Protein AF-A0A933YNQ6-F1 (afdb_monomer_lite)

Radius of gyration: 13.82 Å; chains: 1; bounding box: 35×33×39 Å

Structure (mmCIF, N/CA/C/O backbone):
data_AF-A0A933YNQ6-F1
#
_entry.id   AF-A0A933YNQ6-F1
#
loop_
_atom_site.group_PDB
_atom_site.id
_atom_site.type_symbol
_atom_site.label_atom_id
_atom_site.label_alt_id
_atom_site.label_comp_id
_atom_site.label_asym_id
_atom_site.label_entity_id
_atom_site.label_seq_id
_atom_site.pdbx_PDB_ins_code
_atom_site.Cartn_x
_atom_site.Cartn_y
_atom_site.Cartn_z
_atom_site.occupancy
_atom_site.B_iso_or_equiv
_atom_site.auth_seq_id
_atom_site.auth_comp_id
_atom_site.auth_asym_id
_atom_site.auth_atom_id
_atom_site.pdbx_PDB_model_num
ATOM 1 N N . ILE A 1 1 ? -1.534 -8.046 -1.334 1.00 86.62 1 ILE A N 1
ATOM 2 C CA . ILE A 1 1 ? -1.787 -6.796 -0.576 1.00 86.62 1 ILE A CA 1
ATOM 3 C C . ILE A 1 1 ? -3.037 -6.068 -1.075 1.00 86.62 1 ILE A C 1
ATOM 5 O O . ILE A 1 1 ? -3.827 -5.655 -0.241 1.00 86.62 1 ILE A O 1
ATOM 9 N N . ASP A 1 2 ? -3.279 -6.012 -2.388 1.00 90.94 2 ASP A N 1
ATOM 10 C CA . ASP A 1 2 ? -4.450 -5.352 -2.991 1.00 90.94 2 ASP A CA 1
ATOM 11 C C . ASP A 1 2 ? -5.809 -5.727 -2.356 1.00 90.94 2 ASP A C 1
ATOM 13 O O . ASP A 1 2 ? -6.580 -4.857 -1.956 1.00 90.94 2 ASP A O 1
ATOM 17 N N . GLY A 1 3 ? -6.061 -7.020 -2.118 1.00 95.12 3 GLY A N 1
ATOM 18 C CA . GLY A 1 3 ? -7.279 -7.464 -1.425 1.00 95.12 3 GLY A CA 1
ATOM 19 C C . GLY A 1 3 ? -7.459 -6.884 -0.011 1.00 95.12 3 GLY A C 1
ATOM 20 O O . GLY A 1 3 ? -8.581 -6.583 0.389 1.00 95.12 3 GLY A O 1
ATOM 21 N N . PHE A 1 4 ? -6.370 -6.664 0.738 1.00 96.69 4 PHE A N 1
ATOM 22 C CA . PHE A 1 4 ? -6.434 -6.017 2.055 1.00 96.69 4 PHE A CA 1
ATOM 23 C C . PHE A 1 4 ? -6.712 -4.518 1.941 1.00 96.69 4 PHE A C 1
ATOM 25 O O . PHE A 1 4 ? -7.497 -3.997 2.728 1.00 96.69 4 PHE A O 1
ATOM 32 N N . CYS A 1 5 ? -6.129 -3.842 0.948 1.00 95.88 5 CYS A N 1
ATOM 33 C CA . CYS A 1 5 ? -6.440 -2.443 0.650 1.00 95.88 5 CYS A CA 1
ATOM 34 C C . CYS A 1 5 ? -7.922 -2.276 0.288 1.00 95.88 5 CYS A C 1
ATOM 36 O O . CYS A 1 5 ? -8.602 -1.423 0.850 1.00 95.88 5 CYS A O 1
ATOM 38 N N . SER A 1 6 ? -8.451 -3.161 -0.564 1.00 95.19 6 SER A N 1
ATOM 39 C CA . SER A 1 6 ? -9.876 -3.192 -0.914 1.00 95.19 6 SER A CA 1
ATOM 40 C C . SER A 1 6 ? -10.769 -3.397 0.314 1.00 95.19 6 SER A C 1
ATOM 42 O O . SER A 1 6 ? -11.750 -2.675 0.499 1.00 95.19 6 SER A O 1
ATOM 44 N N . LEU A 1 7 ? -10.415 -4.340 1.195 1.00 97.44 7 LEU A N 1
ATOM 45 C CA . LEU A 1 7 ? -11.134 -4.563 2.451 1.00 97.44 7 LEU A CA 1
ATOM 46 C C . LEU A 1 7 ? -11.092 -3.325 3.359 1.00 97.44 7 LEU A C 1
ATOM 48 O O . LEU A 1 7 ? -12.121 -2.955 3.918 1.00 97.44 7 LEU A O 1
ATOM 52 N N . ALA A 1 8 ? -9.941 -2.665 3.483 1.00 97.44 8 ALA A N 1
ATOM 53 C CA . ALA A 1 8 ? -9.791 -1.462 4.296 1.00 97.44 8 ALA A CA 1
ATOM 54 C C . ALA A 1 8 ? -10.621 -0.284 3.761 1.00 97.44 8 ALA A C 1
ATOM 56 O O . ALA A 1 8 ? -11.303 0.391 4.534 1.00 97.44 8 ALA A O 1
ATOM 57 N N . SER A 1 9 ? -10.661 -0.091 2.439 1.00 95.12 9 SER A N 1
ATOM 58 C CA . SER A 1 9 ? -11.537 0.896 1.796 1.00 95.12 9 SER A CA 1
ATOM 59 C C . SER A 1 9 ? -13.027 0.611 2.018 1.00 95.12 9 SER A C 1
ATOM 61 O O . SER A 1 9 ? -13.819 1.545 2.147 1.00 95.12 9 SER A O 1
ATOM 63 N N . LEU A 1 10 ? -13.439 -0.660 2.066 1.00 96.94 10 LEU A N 1
ATOM 64 C CA . LEU A 1 10 ? -14.820 -1.033 2.396 1.00 96.94 10 LEU A CA 1
ATOM 65 C C . LEU A 1 10 ? -15.123 -0.823 3.885 1.00 96.94 10 LEU A C 1
ATOM 67 O O . LEU A 1 10 ? -16.171 -0.279 4.225 1.00 96.94 10 LEU A O 1
ATOM 71 N N . ALA A 1 11 ? -14.195 -1.199 4.763 1.00 97.88 11 ALA A N 1
ATOM 72 C CA . ALA A 1 11 ? -14.315 -1.068 6.212 1.00 97.88 11 ALA A CA 1
ATOM 73 C C . ALA A 1 11 ? -14.481 0.397 6.656 1.00 97.88 11 ALA A C 1
ATOM 75 O O . ALA A 1 11 ? -15.331 0.695 7.498 1.00 97.88 11 ALA A O 1
ATOM 76 N N . GLN A 1 12 ? -13.769 1.333 6.017 1.00 96.44 12 GLN A N 1
ATOM 77 C CA . GLN A 1 12 ? -13.923 2.769 6.285 1.00 96.44 12 GLN A CA 1
ATOM 78 C C . GLN A 1 12 ? -15.364 3.259 6.086 1.00 96.44 12 GLN A C 1
ATOM 80 O O . GLN A 1 12 ? -15.834 4.107 6.843 1.00 96.44 12 GLN A O 1
ATOM 85 N N . ARG A 1 13 ? -16.103 2.698 5.117 1.00 96.44 13 ARG A N 1
ATOM 86 C CA . ARG A 1 13 ? -17.500 3.089 4.832 1.00 96.44 13 ARG A CA 1
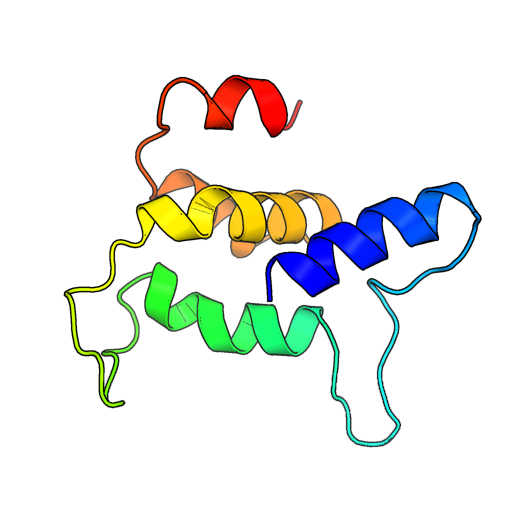ATOM 87 C C . ARG A 1 13 ? -18.465 2.730 5.958 1.00 96.44 13 ARG A C 1
ATOM 89 O O . ARG A 1 13 ? -19.560 3.279 6.011 1.00 96.44 13 ARG A O 1
ATOM 96 N N . VAL A 1 14 ? -18.060 1.824 6.843 1.00 97.88 14 VAL A N 1
ATOM 97 C CA . VAL A 1 14 ? -18.823 1.406 8.024 1.00 97.88 14 VAL A CA 1
ATOM 98 C C . VAL A 1 14 ? -18.141 1.830 9.330 1.00 97.88 14 VAL A C 1
ATOM 100 O O . VAL A 1 14 ? -18.470 1.311 10.391 1.00 97.88 14 VAL A O 1
ATOM 103 N N . GLY A 1 15 ? -17.202 2.783 9.268 1.00 97.62 15 GLY A N 1
ATOM 104 C CA . GLY A 1 15 ? -16.537 3.353 10.444 1.00 97.62 15 GLY A CA 1
ATOM 105 C C . GLY A 1 15 ? -15.446 2.474 11.061 1.00 97.62 15 GLY A C 1
ATOM 106 O O . GLY A 1 15 ? -15.047 2.717 12.196 1.00 97.62 15 GLY A O 1
ATOM 107 N N . VAL A 1 16 ? -14.957 1.460 10.340 1.00 98.25 16 VAL A N 1
ATOM 108 C CA . VAL A 1 16 ? -13.866 0.590 10.798 1.00 98.25 16 VAL A CA 1
ATOM 109 C C . VAL A 1 16 ? -12.552 1.024 10.145 1.00 98.25 16 VAL A C 1
ATOM 111 O O . VAL A 1 16 ? -12.417 0.999 8.922 1.00 98.25 16 VAL A O 1
ATOM 114 N N . ASP A 1 17 ? -11.564 1.393 10.962 1.00 97.69 17 ASP A N 1
ATOM 115 C CA . ASP A 1 17 ? -10.243 1.826 10.495 1.00 97.69 17 ASP A CA 1
ATOM 116 C C . ASP A 1 17 ? -9.247 0.659 10.438 1.00 97.69 17 ASP A C 1
ATOM 118 O O . ASP A 1 17 ? -8.549 0.352 11.403 1.00 97.69 17 ASP A O 1
ATOM 122 N N . LEU A 1 18 ? -9.186 -0.006 9.283 1.00 97.75 18 LEU A N 1
ATOM 123 C CA . LEU A 1 18 ? -8.179 -1.038 9.012 1.00 97.75 18 LEU A CA 1
ATOM 124 C C . LEU A 1 18 ? -6.871 -0.474 8.448 1.00 97.75 18 LEU A C 1
ATOM 126 O O . LEU A 1 18 ? -5.873 -1.191 8.407 1.00 97.75 18 LEU A O 1
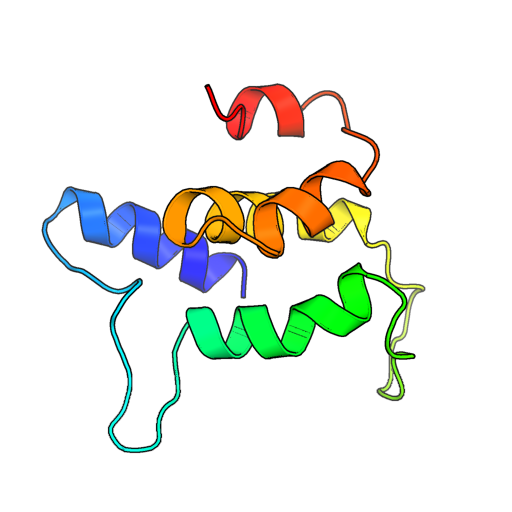ATOM 130 N N . TRP A 1 19 ? -6.855 0.784 8.007 1.00 97.56 19 TRP A N 1
ATOM 131 C CA . TRP A 1 19 ? -5.658 1.390 7.430 1.00 97.56 19 TRP A CA 1
ATOM 132 C C . TRP A 1 19 ? -4.614 1.699 8.497 1.00 97.56 19 TRP A C 1
ATOM 134 O O . TRP A 1 19 ? -3.430 1.441 8.277 1.00 97.56 19 TRP A O 1
ATOM 144 N N . ASN A 1 20 ? -5.057 2.185 9.659 1.00 96.88 20 ASN A N 1
ATOM 145 C CA . ASN A 1 20 ? -4.184 2.470 10.801 1.00 96.88 20 ASN A CA 1
ATOM 146 C C . ASN A 1 20 ? -4.108 1.317 11.813 1.00 96.88 20 ASN A C 1
ATOM 148 O O . ASN A 1 20 ? -3.433 1.438 12.835 1.00 96.88 20 ASN A O 1
ATOM 152 N N . PHE A 1 21 ? -4.780 0.194 11.546 1.00 97.81 21 PHE A N 1
ATOM 153 C CA . PHE A 1 21 ? -4.692 -0.985 12.396 1.00 97.81 21 PHE A CA 1
ATOM 154 C C . PHE A 1 21 ? -3.290 -1.605 12.341 1.00 97.81 21 PHE A C 1
ATOM 156 O O . PHE A 1 21 ? -2.730 -1.843 11.265 1.00 97.81 21 PHE A O 1
ATOM 163 N N . SER A 1 22 ? -2.751 -1.932 13.514 1.00 97.75 22 SER A N 1
ATOM 164 C CA . SER A 1 22 ? -1.512 -2.685 13.665 1.00 97.75 22 SER A CA 1
ATOM 165 C C . SER A 1 22 ? -1.647 -3.750 14.750 1.00 97.75 22 SER A C 1
ATOM 167 O O . SER A 1 22 ? -2.335 -3.570 15.758 1.00 97.75 22 SER A O 1
ATOM 169 N N . THR A 1 23 ? -0.997 -4.893 14.541 1.00 97.69 23 THR A N 1
ATOM 170 C CA . THR A 1 23 ? -0.855 -5.910 15.588 1.00 97.69 23 THR A CA 1
ATOM 171 C C . THR A 1 23 ? 0.161 -5.460 16.639 1.00 97.69 23 THR A C 1
ATOM 173 O O . THR A 1 23 ? 0.969 -4.563 16.402 1.00 97.69 23 THR A O 1
ATOM 176 N N . SER A 1 24 ? 0.173 -6.117 17.802 1.00 97.62 24 SER A N 1
ATOM 177 C CA . SER A 1 24 ? 1.123 -5.809 18.883 1.00 97.62 24 SER A CA 1
ATOM 178 C C . SER A 1 24 ? 2.594 -5.983 18.487 1.00 97.62 24 SER A C 1
ATOM 180 O O . SER A 1 24 ? 3.465 -5.394 19.117 1.00 97.62 24 SER A O 1
ATOM 182 N N . ASP A 1 25 ? 2.877 -6.780 17.454 1.00 97.00 25 ASP A N 1
ATOM 183 C CA . ASP A 1 25 ? 4.206 -6.964 16.863 1.00 97.00 25 ASP A CA 1
ATOM 184 C C . ASP A 1 25 ? 4.445 -6.117 15.593 1.00 97.00 25 ASP A C 1
ATOM 186 O O . ASP A 1 25 ? 5.451 -6.299 14.911 1.00 97.00 25 ASP A O 1
ATOM 190 N N . GLY A 1 26 ? 3.549 -5.172 15.281 1.00 96.06 26 GLY A N 1
ATOM 191 C CA . GLY A 1 26 ? 3.758 -4.112 14.287 1.00 96.06 26 GLY A CA 1
ATOM 192 C C . GLY A 1 26 ? 3.199 -4.366 12.884 1.00 96.06 26 GLY A C 1
ATOM 193 O O . GLY A 1 26 ? 3.251 -3.463 12.048 1.00 96.06 26 GLY A O 1
ATOM 194 N N . ARG A 1 27 ? 2.614 -5.540 12.614 1.00 97.38 27 ARG A N 1
ATOM 195 C CA . ARG A 1 27 ? 2.106 -5.896 11.278 1.00 97.38 27 ARG A CA 1
ATOM 196 C C . ARG A 1 27 ? 0.921 -5.015 10.910 1.00 97.38 27 ARG A C 1
ATOM 198 O O . ARG A 1 27 ? -0.038 -4.907 11.670 1.00 97.38 27 ARG A O 1
ATOM 205 N N . SER A 1 28 ? 0.972 -4.423 9.724 1.00 97.94 28 SER A N 1
ATOM 206 C CA . SER A 1 28 ? -0.063 -3.522 9.211 1.00 97.94 28 SER A CA 1
ATOM 207 C C . SER A 1 28 ? -0.066 -3.496 7.682 1.00 97.94 28 SER A C 1
ATOM 209 O O . SER A 1 28 ? 0.898 -3.921 7.038 1.00 97.94 28 SER A O 1
ATOM 211 N N . ILE A 1 29 ? -1.138 -2.954 7.090 1.00 98.00 29 ILE A N 1
ATOM 212 C CA . ILE A 1 29 ? -1.190 -2.685 5.643 1.00 98.00 29 ILE A CA 1
ATOM 213 C C . ILE A 1 29 ? -0.069 -1.719 5.250 1.00 98.00 29 ILE A C 1
ATOM 215 O O . ILE A 1 29 ? 0.611 -1.955 4.251 1.00 98.00 29 ILE A O 1
ATOM 219 N N . LYS A 1 30 ? 0.177 -0.686 6.069 1.00 97.12 30 LYS A N 1
ATOM 220 C CA . LYS A 1 30 ? 1.273 0.259 5.844 1.00 97.12 30 LYS A CA 1
ATOM 221 C C . LYS A 1 30 ? 2.623 -0.454 5.782 1.00 97.12 30 LYS A C 1
ATOM 223 O O . LYS A 1 30 ? 3.369 -0.239 4.840 1.00 97.12 30 LYS A O 1
ATOM 228 N N . GLN A 1 31 ? 2.915 -1.353 6.723 1.00 97.88 31 GLN A N 1
ATOM 229 C CA . GLN A 1 31 ? 4.195 -2.066 6.731 1.00 97.88 31 GLN A CA 1
ATOM 230 C C . GLN A 1 31 ? 4.370 -2.976 5.505 1.00 97.88 31 GLN A C 1
ATOM 232 O O . GLN A 1 31 ? 5.477 -3.106 4.985 1.00 97.88 31 GLN A O 1
ATOM 237 N N . ALA A 1 32 ? 3.288 -3.587 5.016 1.00 97.56 32 ALA A N 1
ATOM 238 C CA . ALA A 1 32 ? 3.328 -4.355 3.775 1.00 97.56 32 ALA A CA 1
ATOM 239 C C . ALA A 1 32 ? 3.592 -3.456 2.550 1.00 97.56 32 ALA A C 1
ATOM 241 O O . ALA A 1 32 ? 4.343 -3.851 1.659 1.00 97.56 32 ALA A O 1
ATOM 242 N N . GLY A 1 33 ? 3.016 -2.248 2.526 1.00 97.19 33 GLY A N 1
ATOM 243 C CA . GLY A 1 33 ? 3.311 -1.221 1.524 1.00 97.19 33 GLY A CA 1
ATOM 244 C C . GLY A 1 33 ? 4.766 -0.752 1.581 1.00 97.19 33 GLY A C 1
ATOM 245 O O . GLY A 1 33 ? 5.446 -0.772 0.560 1.00 97.19 33 GLY A O 1
ATOM 246 N N . ASP A 1 34 ? 5.268 -0.424 2.774 1.00 97.25 34 ASP A N 1
ATOM 247 C CA . ASP A 1 34 ? 6.642 0.048 2.995 1.00 97.25 34 ASP A CA 1
ATOM 248 C C . ASP A 1 34 ? 7.666 -1.022 2.569 1.00 97.25 34 ASP A C 1
ATOM 250 O O . ASP A 1 34 ? 8.725 -0.711 2.025 1.00 97.25 34 ASP A O 1
ATOM 254 N N . TRP A 1 35 ? 7.347 -2.304 2.780 1.00 97.19 35 TRP A N 1
ATOM 255 C CA . TRP A 1 35 ? 8.184 -3.415 2.325 1.00 97.19 35 TRP A CA 1
ATOM 256 C C . TRP A 1 35 ? 8.217 -3.543 0.797 1.00 97.19 35 TRP A C 1
ATOM 258 O O . TRP A 1 35 ? 9.273 -3.843 0.240 1.00 97.19 35 TRP A O 1
ATOM 268 N N . ALA A 1 36 ? 7.085 -3.320 0.125 1.00 95.94 36 ALA A N 1
ATOM 269 C CA . ALA A 1 36 ? 6.966 -3.439 -1.328 1.00 95.94 36 ALA A CA 1
ATOM 270 C C . ALA A 1 36 ? 7.552 -2.229 -2.082 1.00 95.94 36 ALA A C 1
ATOM 272 O O . ALA A 1 36 ? 8.094 -2.384 -3.176 1.00 95.94 36 ALA A O 1
ATOM 273 N N . LEU A 1 37 ? 7.498 -1.042 -1.473 1.00 96.00 37 LEU A N 1
ATOM 274 C CA . LEU A 1 37 ? 7.932 0.235 -2.038 1.00 96.00 37 LEU A CA 1
ATOM 275 C C . LEU A 1 37 ? 9.310 0.223 -2.734 1.00 96.00 37 LEU A C 1
ATOM 277 O O . LEU A 1 37 ? 9.371 0.642 -3.892 1.00 96.00 37 LEU A O 1
ATOM 281 N N . PRO A 1 38 ? 10.403 -0.286 -2.128 1.00 96.19 38 PRO A N 1
ATOM 282 C CA . PRO A 1 38 ? 11.710 -0.284 -2.786 1.00 96.19 38 PRO A CA 1
ATOM 283 C C . PRO A 1 38 ? 11.768 -1.174 -4.037 1.00 96.19 38 PRO A C 1
ATOM 285 O O . PRO A 1 38 ? 12.608 -0.946 -4.901 1.00 96.19 38 PRO A O 1
ATOM 288 N N . PHE A 1 39 ? 10.894 -2.176 -4.162 1.00 94.06 39 PHE A N 1
ATOM 289 C CA . PHE A 1 39 ? 10.819 -3.011 -5.365 1.00 94.06 39 PHE A CA 1
ATOM 290 C C . PHE A 1 39 ? 10.037 -2.317 -6.485 1.00 94.06 39 PHE A C 1
ATOM 292 O O . PHE A 1 39 ? 10.392 -2.455 -7.647 1.00 94.06 39 PHE A O 1
ATOM 299 N N . TRP A 1 40 ? 9.006 -1.533 -6.151 1.00 92.88 40 TRP A N 1
ATOM 300 C CA . TRP A 1 40 ? 8.283 -0.712 -7.133 1.00 92.88 40 TRP A CA 1
ATOM 301 C C . TRP A 1 40 ? 9.108 0.466 -7.659 1.00 92.88 40 TRP A C 1
ATOM 303 O O . TRP A 1 40 ? 8.845 0.964 -8.748 1.00 92.88 40 TRP A O 1
ATOM 313 N N . ASN A 1 41 ? 10.089 0.920 -6.877 1.00 92.25 41 ASN A N 1
ATOM 314 C CA . ASN A 1 41 ? 10.981 2.022 -7.227 1.00 92.25 41 ASN A CA 1
ATOM 315 C C . ASN A 1 41 ? 12.280 1.585 -7.925 1.00 92.25 41 ASN A C 1
ATOM 317 O O . ASN A 1 41 ? 13.130 2.446 -8.152 1.00 92.25 41 ASN A O 1
ATOM 321 N N . ASP A 1 42 ? 12.458 0.292 -8.211 1.00 90.50 42 ASP A N 1
ATOM 322 C CA . ASP A 1 42 ? 13.715 -0.292 -8.708 1.00 90.50 42 ASP A CA 1
ATOM 323 C C . ASP A 1 42 ? 14.933 -0.043 -7.783 1.00 90.50 42 ASP A C 1
ATOM 325 O O . ASP A 1 42 ? 16.088 -0.110 -8.202 1.00 90.50 42 ASP A O 1
ATOM 329 N N . GLU A 1 43 ? 14.700 0.224 -6.492 1.00 94.19 43 GLU A N 1
ATOM 330 C CA . GLU A 1 43 ? 15.748 0.431 -5.477 1.00 94.19 43 GLU A CA 1
ATOM 331 C C . GLU A 1 43 ? 16.275 -0.896 -4.911 1.00 94.19 43 GLU A C 1
ATOM 333 O O . GLU A 1 43 ? 17.403 -0.976 -4.415 1.00 94.19 43 GLU A O 1
ATOM 338 N N . LYS A 1 44 ? 15.455 -1.954 -4.963 1.00 95.62 44 LYS A N 1
ATOM 339 C CA . LYS A 1 44 ? 15.830 -3.319 -4.584 1.00 95.62 44 LYS A CA 1
ATOM 340 C C . LYS A 1 44 ? 15.445 -4.314 -5.664 1.00 95.62 44 LYS A C 1
ATOM 342 O O . LYS A 1 44 ? 14.328 -4.316 -6.165 1.00 95.62 44 LYS A O 1
ATOM 347 N N . GLU A 1 45 ? 16.361 -5.238 -5.924 1.00 92.88 45 GLU A N 1
ATOM 348 C CA . GLU A 1 45 ? 16.124 -6.373 -6.808 1.00 92.88 45 GLU A CA 1
ATOM 349 C C . GLU A 1 45 ? 15.294 -7.461 -6.109 1.00 92.88 45 GLU A C 1
ATOM 351 O O . GLU A 1 45 ? 15.551 -7.828 -4.954 1.00 92.88 45 GLU A O 1
ATOM 356 N N . TRP A 1 46 ? 14.313 -8.010 -6.825 1.00 94.00 46 TRP A N 1
ATOM 357 C CA . TRP A 1 46 ? 13.511 -9.138 -6.366 1.00 94.00 46 TRP A CA 1
ATOM 358 C C . TRP A 1 46 ? 14.312 -10.447 -6.419 1.00 94.00 46 TRP A C 1
ATOM 360 O O . TRP A 1 46 ? 14.611 -10.963 -7.491 1.00 94.00 46 TRP A O 1
ATOM 370 N N . LYS A 1 47 ? 14.636 -11.014 -5.250 1.00 94.94 47 LYS A N 1
ATOM 371 C CA . LYS A 1 47 ? 15.458 -12.239 -5.130 1.00 94.94 47 LYS A CA 1
ATOM 372 C C . LYS A 1 47 ? 14.660 -13.521 -4.895 1.00 94.94 47 LYS A C 1
ATOM 374 O O . LYS A 1 47 ? 15.248 -14.584 -4.703 1.00 94.94 47 LYS A O 1
ATOM 379 N N . HIS A 1 48 ? 13.335 -13.432 -4.843 1.00 93.06 48 HIS A N 1
ATOM 380 C CA . HIS A 1 48 ? 12.478 -14.588 -4.599 1.00 93.06 48 HIS A CA 1
ATOM 381 C C . HIS A 1 48 ? 12.061 -15.249 -5.913 1.00 93.06 48 HIS A C 1
ATOM 383 O O . HIS A 1 48 ? 12.129 -14.651 -6.985 1.00 93.06 48 HIS A O 1
ATOM 389 N N . GLN A 1 49 ? 11.615 -16.501 -5.828 1.00 96.25 49 GLN A N 1
ATOM 390 C CA . GLN A 1 49 ? 11.154 -17.241 -6.995 1.00 96.25 49 GLN A CA 1
ATOM 391 C C . GLN A 1 49 ? 9.974 -16.522 -7.657 1.00 96.25 49 GLN A C 1
ATOM 393 O O . GLN A 1 49 ? 8.986 -16.204 -6.999 1.00 96.25 49 GLN A O 1
ATOM 398 N N . GLN A 1 50 ? 10.080 -16.313 -8.967 1.00 93.06 50 GLN A N 1
ATOM 399 C CA . GLN A 1 50 ? 9.051 -15.700 -9.789 1.00 93.06 50 GLN A CA 1
ATOM 400 C C . GLN A 1 50 ? 9.004 -16.441 -11.132 1.00 93.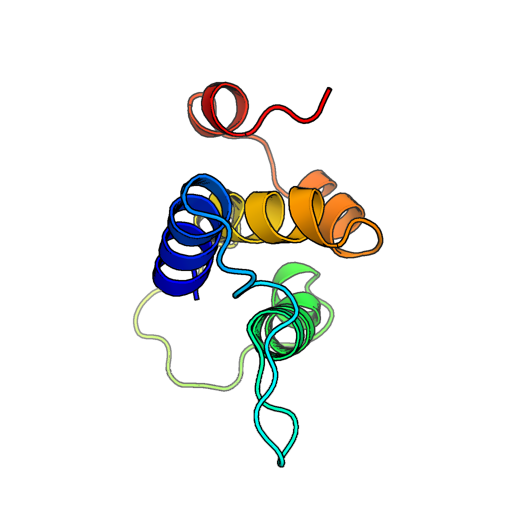06 50 GLN A C 1
ATOM 402 O O . GLN A 1 50 ? 10.021 -16.564 -11.809 1.00 93.06 50 GLN A O 1
ATOM 407 N N . ILE A 1 51 ? 7.840 -16.990 -11.491 1.00 95.50 51 ILE A N 1
ATOM 408 C CA . ILE A 1 51 ? 7.691 -17.853 -12.681 1.00 95.50 51 ILE A CA 1
ATOM 409 C C . ILE A 1 51 ? 7.606 -17.017 -13.972 1.00 95.50 51 ILE A C 1
ATOM 411 O O . ILE A 1 51 ? 8.056 -17.462 -15.024 1.00 95.50 51 ILE A O 1
ATOM 415 N N . ILE A 1 52 ? 7.043 -15.808 -13.888 1.00 93.69 52 ILE A N 1
ATOM 416 C CA . ILE A 1 52 ? 6.828 -14.872 -15.006 1.00 93.69 52 ILE A CA 1
ATOM 417 C C . ILE A 1 52 ? 7.377 -13.502 -14.597 1.00 93.69 52 ILE A C 1
ATOM 419 O O . ILE A 1 52 ? 7.118 -13.113 -13.458 1.00 93.69 52 ILE A O 1
ATOM 423 N N . PRO A 1 53 ? 8.082 -12.754 -15.469 1.00 89.31 53 PRO A N 1
ATOM 424 C CA . PRO A 1 53 ? 8.576 -11.418 -15.136 1.00 89.31 53 PRO A CA 1
ATOM 425 C C . PRO A 1 53 ? 7.508 -10.548 -14.471 1.00 89.31 53 PRO A C 1
ATOM 427 O O . PRO A 1 53 ? 6.359 -10.527 -14.906 1.00 89.31 53 PRO A O 1
ATOM 430 N N . PHE A 1 54 ? 7.887 -9.869 -13.392 1.00 88.44 54 PHE A N 1
ATOM 431 C CA . PHE A 1 54 ? 6.982 -8.984 -12.673 1.00 88.44 54 PHE A CA 1
ATOM 432 C C . PHE A 1 54 ? 6.810 -7.674 -13.444 1.00 88.44 54 PHE A C 1
ATOM 434 O O . PHE A 1 54 ? 7.796 -7.001 -13.742 1.00 88.44 54 PHE A O 1
ATOM 441 N N . A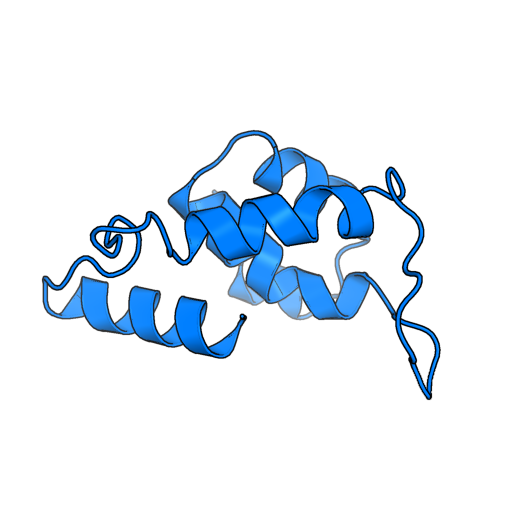SP A 1 55 ? 5.564 -7.313 -13.741 1.00 88.50 55 ASP A N 1
ATOM 442 C CA . ASP A 1 55 ? 5.211 -6.025 -14.328 1.00 88.50 55 ASP A CA 1
ATOM 443 C C . ASP A 1 55 ? 4.723 -5.078 -13.222 1.00 88.50 55 ASP A C 1
ATOM 445 O O . ASP A 1 55 ? 3.649 -5.253 -12.643 1.00 88.50 55 ASP A O 1
ATOM 449 N N . VAL A 1 56 ? 5.518 -4.047 -12.921 1.00 88.00 56 VAL A N 1
ATOM 450 C CA . VAL A 1 56 ? 5.197 -3.054 -11.883 1.00 88.00 56 VAL A CA 1
ATOM 451 C C . VAL A 1 56 ? 3.886 -2.310 -12.163 1.00 88.00 56 VAL A C 1
ATOM 453 O O . VAL A 1 56 ? 3.229 -1.850 -11.226 1.00 88.00 56 VAL A O 1
ATOM 456 N N . THR A 1 57 ? 3.450 -2.231 -13.424 1.00 87.19 57 THR A N 1
ATOM 457 C CA . THR A 1 57 ? 2.191 -1.571 -13.789 1.00 87.19 57 THR A CA 1
ATOM 458 C C . THR A 1 57 ? 0.971 -2.292 -13.210 1.00 87.19 57 THR A C 1
ATOM 460 O O . THR A 1 57 ? -0.019 -1.636 -12.875 1.00 87.19 57 THR A O 1
ATOM 463 N N . GLU A 1 58 ? 1.065 -3.603 -12.958 1.00 86.62 58 GLU A N 1
ATOM 464 C CA . GLU A 1 58 ? 0.025 -4.380 -12.272 1.00 86.62 58 GLU A CA 1
ATOM 465 C C . GLU A 1 58 ? -0.155 -3.952 -10.807 1.00 86.62 58 GLU A C 1
ATOM 467 O O . GLU A 1 58 ? -1.224 -4.138 -10.227 1.00 86.62 58 GLU A O 1
ATOM 472 N N . SER A 1 59 ? 0.862 -3.327 -10.201 1.00 89.62 59 SER A N 1
ATOM 473 C CA . SER A 1 59 ? 0.792 -2.806 -8.829 1.00 89.62 59 SER A CA 1
ATOM 474 C C . SER A 1 59 ? 0.173 -1.413 -8.733 1.00 89.62 59 SER A C 1
ATOM 476 O O . SER A 1 59 ? -0.041 -0.918 -7.626 1.00 89.62 59 SER A O 1
ATOM 478 N N . TYR A 1 60 ? -0.159 -0.774 -9.856 1.00 89.00 60 TYR A N 1
ATOM 479 C CA . TYR A 1 60 ? -0.716 0.578 -9.846 1.00 89.00 60 TYR A CA 1
ATOM 480 C C . TYR A 1 60 ? -1.949 0.739 -8.931 1.00 89.00 60 TYR A C 1
ATOM 482 O O . TYR A 1 60 ? -1.947 1.668 -8.123 1.00 89.00 60 TYR A O 1
ATOM 490 N N . PRO A 1 61 ? -2.966 -0.152 -8.948 1.00 88.88 61 PRO A N 1
ATOM 491 C CA . PRO A 1 61 ? -4.141 -0.013 -8.078 1.00 88.88 61 PRO A CA 1
ATOM 492 C C . PRO A 1 61 ? -3.793 0.004 -6.585 1.00 88.88 61 PRO A C 1
ATOM 494 O O . PRO A 1 61 ? -4.331 0.807 -5.815 1.00 88.88 61 PRO A O 1
ATOM 497 N N . VAL A 1 62 ? -2.857 -0.855 -6.166 1.00 92.88 62 VAL A N 1
ATOM 498 C CA . VAL A 1 62 ? -2.457 -0.920 -4.759 1.00 92.88 62 VAL A CA 1
ATOM 499 C C . VAL A 1 62 ? -1.603 0.280 -4.363 1.00 92.88 62 VAL A C 1
ATOM 501 O O . VAL A 1 62 ? -1.831 0.844 -3.294 1.00 92.88 62 VAL A O 1
ATOM 504 N N . ILE A 1 63 ? -0.684 0.720 -5.227 1.00 93.88 63 ILE A N 1
ATOM 505 C CA . ILE A 1 63 ? 0.142 1.909 -4.978 1.00 93.88 63 ILE A CA 1
ATOM 506 C C . ILE A 1 63 ? -0.750 3.141 -4.856 1.00 93.88 63 ILE A C 1
ATOM 508 O O . ILE A 1 63 ? -0.572 3.919 -3.927 1.00 93.88 63 ILE A O 1
ATOM 512 N N . MET A 1 64 ? -1.767 3.277 -5.710 1.00 91.62 64 MET A N 1
ATOM 513 C CA . MET A 1 64 ? -2.734 4.370 -5.612 1.00 91.62 64 MET A CA 1
ATOM 514 C C . MET A 1 64 ? -3.578 4.303 -4.341 1.00 91.62 64 MET A C 1
ATOM 516 O O . MET A 1 64 ? -3.817 5.332 -3.715 1.00 91.62 64 MET A O 1
ATOM 520 N N . SER A 1 65 ? -3.995 3.108 -3.918 1.00 93.44 65 SER A N 1
ATOM 521 C CA . SER A 1 65 ? -4.734 2.942 -2.660 1.00 93.44 65 SER A CA 1
ATOM 522 C C . SER A 1 65 ? -3.887 3.365 -1.451 1.00 93.44 65 SER A C 1
ATOM 524 O O . SER A 1 65 ? -4.369 4.073 -0.568 1.00 93.44 65 SER A O 1
ATOM 526 N N . LEU A 1 66 ? -2.604 2.989 -1.443 1.00 96.25 66 LEU A N 1
ATOM 527 C CA . LEU A 1 66 ? -1.637 3.403 -0.423 1.00 96.25 66 LEU A CA 1
ATOM 528 C C . LEU A 1 66 ? -1.332 4.905 -0.504 1.00 96.25 66 LEU A C 1
ATOM 530 O O . LEU A 1 66 ? -1.272 5.565 0.527 1.00 96.25 66 LEU A O 1
ATOM 534 N N . ALA A 1 67 ? -1.200 5.462 -1.708 1.00 94.94 67 ALA A N 1
ATOM 535 C CA . ALA A 1 67 ? -0.972 6.885 -1.940 1.00 94.94 67 ALA A CA 1
ATOM 536 C C . ALA A 1 67 ? -2.140 7.740 -1.451 1.00 94.94 67 ALA A C 1
ATOM 538 O O . ALA A 1 67 ? -1.921 8.744 -0.780 1.00 94.94 67 ALA A O 1
ATOM 539 N N . HIS A 1 68 ? -3.375 7.322 -1.725 1.00 92.88 68 HIS A N 1
ATOM 540 C CA . HIS A 1 68 ? -4.570 8.006 -1.243 1.00 92.88 68 HIS A CA 1
ATOM 541 C C . HIS A 1 68 ? -4.644 8.014 0.290 1.00 92.88 68 HIS A C 1
ATOM 543 O O . HIS A 1 68 ? -5.045 9.011 0.883 1.00 92.88 68 HIS A O 1
ATOM 549 N N . GLN A 1 69 ? -4.244 6.918 0.939 1.00 95.56 69 GLN A N 1
ATOM 550 C CA . GLN A 1 69 ? -4.346 6.799 2.391 1.00 95.56 69 GLN A CA 1
ATOM 551 C C . GLN A 1 69 ? -3.159 7.411 3.153 1.00 95.56 69 GLN A C 1
ATOM 553 O O . GLN A 1 69 ? -3.354 7.985 4.225 1.00 95.56 69 GLN A O 1
ATOM 558 N N . PHE A 1 70 ? -1.936 7.252 2.647 1.00 96.06 70 PHE A N 1
ATOM 559 C CA . PHE A 1 70 ? -0.698 7.572 3.369 1.00 96.06 70 PHE A CA 1
ATOM 560 C C . PHE A 1 70 ? 0.139 8.678 2.709 1.00 96.06 70 PHE A C 1
ATOM 562 O O . PHE A 1 70 ? 1.026 9.230 3.358 1.00 96.06 70 PHE A O 1
ATOM 569 N N . GLY A 1 71 ? -0.136 9.032 1.450 1.00 95.44 71 GLY A N 1
ATOM 570 C CA . GLY A 1 71 ? 0.573 10.082 0.720 1.00 95.44 71 GLY A CA 1
ATOM 571 C C . GLY A 1 71 ? 2.067 9.804 0.517 1.00 95.44 71 GLY A C 1
ATOM 572 O O . GLY A 1 71 ? 2.507 8.657 0.441 1.00 95.44 71 GLY A O 1
ATOM 573 N N . GLY A 1 72 ? 2.853 10.879 0.416 1.00 94.75 72 GLY A N 1
ATOM 574 C CA . GLY A 1 72 ? 4.318 10.829 0.446 1.00 94.75 72 GLY A CA 1
ATOM 575 C C . GLY A 1 72 ? 4.935 9.940 -0.635 1.00 94.75 72 GLY A C 1
ATOM 576 O O . GLY A 1 72 ? 4.641 10.083 -1.820 1.00 94.75 72 GLY A O 1
ATOM 577 N N . GLU A 1 73 ? 5.797 9.015 -0.218 1.00 95.50 73 GLU A N 1
ATOM 578 C CA . GLU A 1 73 ? 6.586 8.159 -1.113 1.00 95.50 73 GLU A CA 1
ATOM 579 C C . GLU A 1 73 ? 5.721 7.281 -2.029 1.00 95.50 73 GLU A C 1
ATOM 581 O O . GLU A 1 73 ? 6.137 6.950 -3.137 1.00 95.50 73 GLU A O 1
ATOM 586 N N . TYR A 1 74 ? 4.489 6.966 -1.621 1.00 95.50 74 TYR A N 1
ATOM 587 C CA . TYR A 1 74 ? 3.543 6.225 -2.454 1.00 95.50 74 TYR A CA 1
ATOM 588 C C . TYR A 1 74 ? 3.020 7.055 -3.634 1.00 95.50 74 TYR A C 1
ATOM 590 O O . TYR A 1 74 ? 2.820 6.511 -4.718 1.00 95.50 74 TYR A O 1
ATOM 598 N N . ILE A 1 75 ? 2.839 8.372 -3.458 1.00 93.75 75 ILE A N 1
ATOM 599 C CA . ILE A 1 75 ? 2.496 9.284 -4.564 1.00 93.75 75 ILE A CA 1
ATOM 600 C C . ILE A 1 75 ? 3.664 9.348 -5.552 1.00 93.75 75 ILE A C 1
ATOM 602 O O . ILE A 1 75 ? 3.456 9.307 -6.764 1.00 93.75 75 ILE A O 1
ATOM 606 N N . GLU A 1 76 ? 4.896 9.417 -5.047 1.00 93.81 76 GLU A N 1
ATOM 607 C CA . GLU A 1 76 ? 6.086 9.446 -5.901 1.00 93.81 76 GLU A CA 1
ATOM 608 C C . GLU A 1 76 ? 6.288 8.126 -6.654 1.00 93.81 76 GLU A C 1
ATOM 610 O O . GLU A 1 76 ? 6.577 8.150 -7.850 1.00 93.81 76 GLU A O 1
ATOM 615 N N . ALA A 1 77 ? 6.051 6.982 -6.008 1.00 92.62 77 ALA A N 1
ATOM 616 C CA . ALA A 1 77 ? 6.055 5.679 -6.670 1.00 92.62 77 ALA A CA 1
ATOM 617 C C . ALA A 1 77 ? 4.974 5.594 -7.763 1.00 92.62 77 ALA A C 1
ATOM 619 O O . ALA A 1 77 ? 5.257 5.159 -8.879 1.00 92.62 77 ALA A O 1
ATOM 620 N N . ALA A 1 78 ? 3.756 6.081 -7.494 1.00 89.75 78 ALA A N 1
ATOM 621 C CA . ALA A 1 78 ? 2.667 6.081 -8.472 1.00 89.75 78 ALA A CA 1
ATOM 622 C C . ALA A 1 78 ? 2.997 6.881 -9.741 1.00 89.75 78 ALA A C 1
ATOM 624 O O . ALA A 1 78 ? 2.650 6.458 -10.843 1.00 89.75 78 ALA A O 1
ATOM 625 N N . LYS A 1 79 ? 3.679 8.026 -9.604 1.00 89.06 79 LYS A N 1
ATOM 626 C CA . LYS A 1 79 ? 4.062 8.895 -10.734 1.00 89.06 79 LYS A CA 1
ATOM 627 C C . LYS A 1 79 ? 5.046 8.237 -11.701 1.00 89.06 79 LYS A C 1
ATOM 629 O O . LYS A 1 79 ? 5.079 8.617 -12.868 1.00 89.06 79 LYS A O 1
ATOM 634 N N . LYS A 1 80 ? 5.856 7.285 -11.226 1.00 87.25 80 LYS A N 1
ATOM 635 C CA . LYS A 1 80 ? 6.835 6.563 -12.054 1.00 87.25 80 LYS A CA 1
ATOM 636 C C . LYS A 1 80 ? 6.180 5.525 -12.962 1.00 87.25 80 LYS A C 1
ATOM 638 O O . LYS A 1 80 ? 6.777 5.124 -13.957 1.00 87.25 80 LYS A O 1
ATOM 643 N N . ILE A 1 81 ? 4.963 5.096 -12.635 1.00 82.62 81 ILE A N 1
ATOM 644 C CA . ILE A 1 81 ? 4.264 4.064 -13.388 1.00 82.62 81 ILE A CA 1
ATOM 645 C C . ILE A 1 81 ? 3.486 4.722 -14.533 1.00 82.62 81 ILE A C 1
ATOM 647 O O . ILE A 1 81 ? 2.629 5.574 -14.278 1.00 82.62 81 ILE A O 1
ATOM 651 N N . PRO A 1 82 ? 3.732 4.335 -15.797 1.00 74.44 82 PRO A N 1
ATOM 652 C CA . PRO A 1 82 ? 2.957 4.845 -16.917 1.00 74.44 82 PRO A CA 1
ATOM 653 C C . PRO A 1 82 ? 1.479 4.475 -16.739 1.00 74.44 82 PRO A C 1
ATOM 655 O O . PRO A 1 82 ? 1.115 3.302 -16.614 1.00 74.44 82 PRO A O 1
ATOM 658 N N . ALA A 1 83 ? 0.621 5.496 -16.705 1.00 61.38 83 ALA A N 1
ATOM 659 C CA . ALA A 1 83 ? -0.812 5.319 -16.524 1.00 61.38 83 ALA A CA 1
ATOM 660 C C . ALA A 1 83 ? -1.395 4.474 -17.668 1.00 61.38 83 ALA A C 1
ATOM 662 O O . ALA A 1 83 ? -1.335 4.872 -18.830 1.00 61.38 83 ALA A O 1
ATOM 663 N N . HIS A 1 84 ? -1.995 3.329 -17.336 1.00 60.28 84 HIS A N 1
ATOM 664 C CA . HIS A 1 84 ? -2.863 2.605 -18.262 1.00 60.28 84 HIS A CA 1
ATOM 665 C C . HIS A 1 84 ? -4.272 3.225 -18.245 1.00 60.28 84 HIS A C 1
ATOM 667 O O . HIS A 1 84 ? -4.783 3.621 -17.195 1.00 60.28 84 HIS A O 1
ATOM 673 N N . ASP A 1 85 ? -4.911 3.283 -19.415 1.00 56.00 85 ASP A N 1
ATOM 674 C CA . ASP A 1 85 ? -6.128 4.069 -19.702 1.00 56.00 85 ASP A CA 1
ATOM 675 C C . ASP A 1 85 ? -7.289 3.868 -18.702 1.00 56.00 85 ASP A C 1
ATOM 677 O O . ASP A 1 85 ? -8.014 4.802 -18.368 1.00 56.00 85 ASP A O 1
ATOM 681 N N . ARG A 1 86 ? -7.466 2.651 -18.168 1.00 61.91 86 ARG A N 1
ATOM 682 C CA . ARG A 1 86 ? -8.575 2.331 -17.244 1.00 61.91 86 ARG A CA 1
ATOM 683 C C . ARG A 1 86 ? -8.275 2.644 -15.783 1.00 61.91 86 ARG A C 1
ATOM 685 O O . ARG A 1 86 ? -9.189 2.943 -15.021 1.00 61.91 86 ARG A O 1
ATOM 692 N N . THR A 1 87 ? -7.016 2.562 -15.374 1.00 60.62 87 THR A N 1
ATOM 693 C CA . THR A 1 87 ? -6.615 2.736 -13.973 1.00 60.62 87 THR A CA 1
ATOM 694 C C . THR A 1 87 ? -6.657 4.203 -13.560 1.00 60.62 87 THR A C 1
ATOM 696 O O . THR A 1 87 ? -6.975 4.504 -12.413 1.00 60.62 87 THR A O 1
ATOM 699 N N . ARG A 1 88 ? -6.455 5.122 -14.512 1.00 59.56 88 ARG A N 1
ATOM 700 C CA . ARG A 1 88 ? -6.616 6.566 -14.299 1.00 59.56 88 ARG A CA 1
ATOM 701 C C . ARG A 1 88 ? -8.057 6.948 -13.933 1.00 59.56 88 ARG A C 1
ATOM 703 O O . ARG A 1 88 ? -8.258 7.726 -13.013 1.00 59.56 88 ARG A O 1
ATOM 710 N N . LEU A 1 89 ? -9.051 6.325 -14.573 1.00 66.00 89 LEU A N 1
ATOM 711 C CA . LEU A 1 89 ? -10.476 6.589 -14.315 1.00 66.00 89 LEU A CA 1
ATOM 712 C C . LEU A 1 89 ? -10.940 6.154 -12.915 1.00 66.00 89 LEU A C 1
ATOM 714 O O . LEU A 1 89 ? -11.869 6.742 -12.368 1.00 66.00 89 LEU A O 1
ATOM 718 N N . LEU A 1 90 ? -10.334 5.104 -12.353 1.00 63.41 90 LEU A N 1
ATOM 719 C CA . LEU A 1 90 ? -10.757 4.520 -11.074 1.00 63.41 90 LEU A CA 1
ATOM 720 C C . LEU A 1 90 ? -10.035 5.120 -9.862 1.00 63.41 90 LEU A C 1
ATOM 722 O O . LEU A 1 90 ? -10.578 5.080 -8.761 1.00 63.41 90 LEU A O 1
ATOM 726 N N . TYR A 1 91 ? -8.829 5.660 -10.059 1.00 61.25 91 TYR A N 1
ATOM 727 C CA . TYR A 1 91 ? -7.936 6.070 -8.971 1.00 61.25 91 TYR A CA 1
ATOM 728 C C . TYR A 1 91 ? -7.442 7.519 -9.087 1.00 61.25 91 TYR A C 1
ATOM 730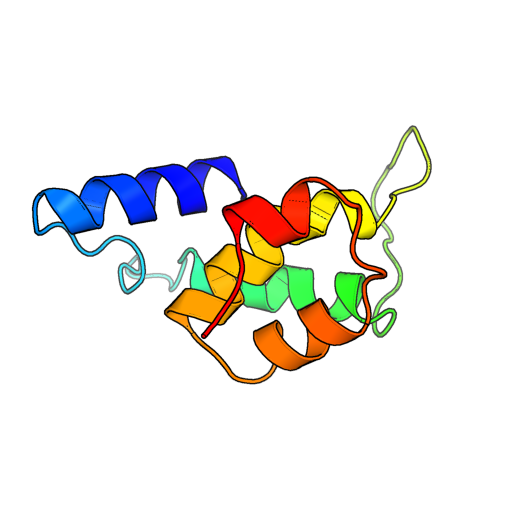 O O . TYR A 1 91 ? -6.463 7.875 -8.437 1.00 61.25 91 TYR A O 1
ATOM 738 N N . GLU A 1 92 ? -8.077 8.364 -9.904 1.00 56.66 92 GLU A N 1
ATOM 739 C CA . GLU A 1 92 ? -7.705 9.777 -10.035 1.00 56.66 92 GLU A CA 1
ATOM 740 C C . GLU A 1 92 ? -7.685 10.483 -8.666 1.00 56.66 92 GLU A C 1
ATOM 742 O O . GLU A 1 92 ? -8.707 10.620 -7.991 1.00 56.66 92 GLU A O 1
ATOM 747 N N . VAL A 1 93 ? -6.497 10.931 -8.259 1.00 50.31 93 VAL A N 1
ATOM 748 C CA . VAL A 1 93 ? -6.301 11.771 -7.075 1.00 50.31 93 VAL A CA 1
ATOM 749 C C . VAL A 1 93 ? -6.516 13.214 -7.523 1.00 50.31 93 VAL A C 1
ATOM 751 O O . VAL A 1 93 ? -5.769 13.708 -8.368 1.00 50.31 93 VAL A O 1
ATOM 754 N N . LYS A 1 94 ? -7.574 13.849 -7.012 1.00 45.44 94 LYS A N 1
ATOM 755 C CA . LYS A 1 94 ? -7.811 15.291 -7.175 1.00 45.44 94 LYS A CA 1
ATOM 756 C C . LYS A 1 94 ? -6.858 16.113 -6.320 1.00 45.44 94 LYS A C 1
ATOM 758 O O . LYS A 1 94 ? -6.555 15.660 -5.196 1.00 45.44 94 LYS A O 1
#

Sequence (94 aa):
ID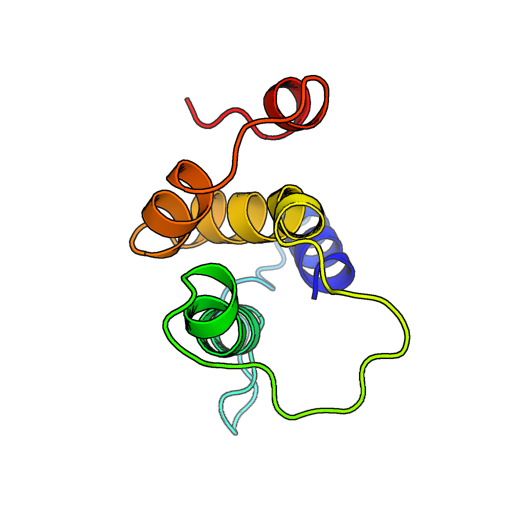GFCSLASLAQRVGVDLWNFSTSDGRSIKQAGDWALPFWNDEKEWKHQQIIPFDVTESYPVIMSLAHQFGGEYIEAAKKIPAHDRTRLLYEVK

pLDDT: mean 89.52, std 12.6, range [45.44, 98.25]

Secondary structure (DSSP, 8-state):
-HHHHHHHHHHHTTT---SS---TT---HHHHHHHHHHHHTTSS---S--SS---GGGGHHHHHHHHHHH-THHHHHHHHSPPPHHHHHHH---

Foldseek 3Di:
DLVQLVVQVVCVVVVHHQQPDADPVGDHLVVVVVVCLCVLVVVDDDPDDDPDDDDSLVCLSVLLSCCVVPNDSSVVSNVVHPDDPVSCVVRPDD